Protein AF-A0A941JQ85-F1 (afdb_monomer)

pLDDT: mean 86.9, std 11.34, range [45.56, 94.88]

Organism: NCBI:txid1521640

Mean predicted aligned error: 5.45 Å

Structure (mmCIF, N/CA/C/O backbone):
data_AF-A0A941JQ85-F1
#
_entry.id   AF-A0A941JQ85-F1
#
loop_
_atom_site.group_PDB
_atom_site.id
_atom_site.type_symbol
_atom_site.label_atom_id
_atom_site.label_alt_id
_atom_site.label_comp_id
_atom_site.label_asym_id
_atom_site.label_entity_id
_atom_site.label_seq_id
_atom_site.pdbx_PDB_ins_code
_atom_site.Cartn_x
_atom_site.Cartn_y
_atom_site.Cartn_z
_atom_site.occupancy
_atom_site.B_iso_or_equiv
_atom_site.auth_seq_id
_atom_site.auth_comp_id
_atom_site.auth_asym_id
_atom_site.auth_atom_id
_atom_site.pdbx_PDB_model_num
ATOM 1 N N . MET A 1 1 ? 5.911 -5.194 33.400 1.00 45.56 1 MET A N 1
ATOM 2 C CA . MET A 1 1 ? 6.242 -6.167 32.334 1.00 45.56 1 MET A CA 1
ATOM 3 C C . MET A 1 1 ? 5.817 -5.596 30.979 1.00 45.56 1 MET A C 1
ATOM 5 O O . MET A 1 1 ? 4.839 -6.055 30.413 1.00 45.56 1 MET A O 1
ATOM 9 N N . SER A 1 2 ? 6.506 -4.564 30.473 1.00 54.97 2 SER A N 1
ATOM 10 C CA . SER A 1 2 ? 6.004 -3.770 29.326 1.00 54.97 2 SER A CA 1
ATOM 11 C C . SER A 1 2 ? 6.995 -3.642 28.160 1.00 54.97 2 SER A C 1
ATOM 13 O O . SER A 1 2 ? 6.643 -3.098 27.120 1.00 54.97 2 SER A O 1
ATOM 15 N N . HIS A 1 3 ? 8.226 -4.145 28.306 1.00 50.62 3 HIS A N 1
ATOM 16 C CA . HIS A 1 3 ? 9.286 -3.950 27.309 1.00 50.62 3 HIS A CA 1
ATOM 17 C C . HIS A 1 3 ? 9.246 -4.949 26.137 1.00 50.62 3 HIS A C 1
ATOM 19 O O . HIS A 1 3 ? 9.618 -4.579 25.028 1.00 50.62 3 HIS A O 1
ATOM 25 N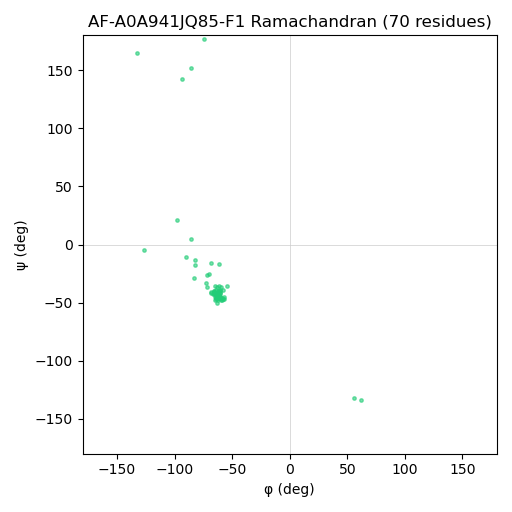 N . GLU A 1 4 ? 8.743 -6.176 26.320 1.00 54.94 4 GLU A N 1
ATOM 26 C CA . GLU A 1 4 ? 8.682 -7.170 25.229 1.00 54.94 4 GLU A CA 1
ATOM 27 C C . GLU A 1 4 ? 7.615 -6.846 24.170 1.00 54.94 4 GLU A C 1
ATOM 29 O O . GLU A 1 4 ? 7.844 -7.026 22.974 1.00 54.94 4 GLU A O 1
ATOM 34 N N . SER A 1 5 ? 6.467 -6.307 24.593 1.00 59.12 5 SER A N 1
ATOM 35 C CA . SER A 1 5 ? 5.348 -5.961 23.702 1.00 59.12 5 SER A CA 1
ATOM 36 C C . SER A 1 5 ? 5.713 -4.866 22.696 1.00 59.12 5 SER A C 1
ATOM 38 O O . SER A 1 5 ? 5.400 -4.978 21.511 1.00 59.12 5 SER A O 1
ATOM 40 N N . VAL A 1 6 ? 6.379 -3.804 23.162 1.00 61.88 6 VAL A N 1
ATOM 41 C CA . VAL A 1 6 ? 6.765 -2.659 22.320 1.00 61.88 6 VAL A CA 1
ATOM 42 C C . VAL A 1 6 ? 7.831 -3.077 21.308 1.00 61.88 6 VAL A C 1
ATOM 44 O O . VAL A 1 6 ? 7.732 -2.731 20.131 1.00 61.88 6 VAL A O 1
ATOM 47 N N . ASN A 1 7 ? 8.791 -3.899 21.744 1.00 69.44 7 ASN A N 1
ATOM 48 C CA . ASN A 1 7 ? 9.841 -4.427 20.878 1.00 69.44 7 ASN A CA 1
ATOM 49 C C . ASN A 1 7 ? 9.251 -5.299 19.751 1.00 69.44 7 ASN A C 1
ATOM 51 O O . ASN A 1 7 ? 9.632 -5.169 18.591 1.00 69.44 7 ASN A O 1
ATOM 55 N N . SER A 1 8 ? 8.244 -6.127 20.059 1.00 79.31 8 SER A N 1
ATOM 56 C CA . SER A 1 8 ? 7.565 -6.963 19.059 1.00 79.31 8 SER A CA 1
ATOM 57 C C . SER A 1 8 ? 6.782 -6.148 18.019 1.00 79.31 8 SER A C 1
ATOM 59 O O . SER A 1 8 ? 6.812 -6.471 16.831 1.00 79.31 8 SER A O 1
ATOM 61 N N . GLN A 1 9 ? 6.099 -5.074 18.429 1.00 80.62 9 GLN A N 1
ATOM 62 C CA . GLN A 1 9 ? 5.348 -4.214 17.503 1.00 80.62 9 GLN A CA 1
ATOM 63 C C . GLN A 1 9 ? 6.264 -3.421 16.567 1.00 80.62 9 GLN A C 1
ATOM 65 O O . GLN A 1 9 ? 5.994 -3.347 15.370 1.00 80.62 9 GLN A O 1
ATOM 70 N N . GLN A 1 10 ? 7.367 -2.875 17.083 1.00 85.00 10 GLN A N 1
ATOM 71 C CA . GLN A 1 10 ? 8.361 -2.181 16.259 1.00 85.00 10 GLN A CA 1
ATOM 72 C C . GLN A 1 10 ? 8.982 -3.117 15.218 1.00 85.00 10 GLN A C 1
ATOM 74 O O . GLN A 1 10 ? 9.131 -2.734 14.059 1.00 85.00 10 GLN A O 1
ATOM 79 N N . LEU A 1 11 ? 9.262 -4.364 15.600 1.00 88.88 11 LEU A N 1
ATOM 80 C CA . LEU A 1 11 ? 9.809 -5.368 14.690 1.00 88.88 11 LEU A CA 1
ATOM 81 C C . LEU A 1 11 ? 8.814 -5.738 13.578 1.00 88.88 11 LEU A C 1
ATOM 83 O O . LEU A 1 11 ? 9.200 -5.849 12.416 1.00 88.88 11 LEU A O 1
ATOM 87 N N . LYS A 1 12 ? 7.520 -5.851 13.909 1.00 87.19 12 LYS A N 1
ATOM 88 C CA . LYS A 1 12 ? 6.449 -6.070 12.920 1.00 87.19 12 LYS A CA 1
ATOM 89 C C . LYS A 1 12 ? 6.306 -4.901 11.949 1.00 87.19 12 LYS A C 1
ATOM 91 O O . LYS A 1 12 ? 6.147 -5.133 10.756 1.00 87.19 12 LYS A O 1
ATOM 96 N N . LEU A 1 13 ? 6.386 -3.663 12.435 1.00 87.56 13 LEU A N 1
ATOM 97 C CA . LEU A 1 13 ? 6.328 -2.470 11.583 1.00 87.56 13 LEU A CA 1
ATOM 98 C C . LEU A 1 13 ? 7.533 -2.393 10.638 1.00 87.56 13 LEU A C 1
ATOM 100 O O . LEU A 1 13 ? 7.362 -2.095 9.458 1.00 87.56 13 LEU A O 1
ATOM 104 N N . ALA A 1 14 ? 8.734 -2.701 11.135 1.00 89.38 14 ALA A N 1
ATOM 105 C CA . ALA A 1 14 ? 9.938 -2.752 10.312 1.00 89.38 14 ALA A CA 1
ATOM 106 C C . ALA A 1 14 ? 9.830 -3.828 9.220 1.00 89.38 14 ALA A C 1
ATOM 108 O O . ALA A 1 14 ? 10.081 -3.536 8.053 1.00 89.38 14 ALA A O 1
ATOM 109 N N . ALA A 1 15 ? 9.377 -5.034 9.578 1.00 90.88 15 ALA A N 1
ATOM 110 C CA . ALA A 1 15 ? 9.167 -6.123 8.626 1.00 90.88 15 ALA A CA 1
ATOM 111 C C . ALA A 1 15 ? 8.090 -5.789 7.579 1.00 90.88 15 ALA A C 1
ATOM 113 O O . ALA A 1 15 ? 8.279 -6.055 6.396 1.00 90.88 15 ALA A O 1
ATOM 114 N N . LEU A 1 16 ? 6.982 -5.166 7.994 1.00 91.31 16 LEU A N 1
ATOM 115 C CA . LEU A 1 16 ? 5.930 -4.707 7.085 1.00 91.31 16 LEU A CA 1
ATOM 116 C C . LEU A 1 16 ? 6.466 -3.662 6.098 1.00 91.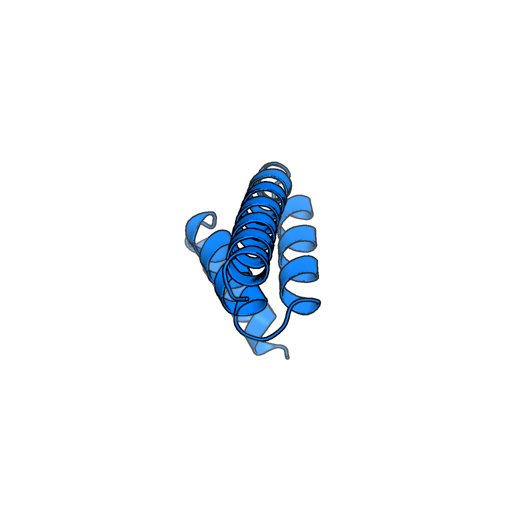31 16 LEU A C 1
ATOM 118 O O . LEU A 1 16 ? 6.207 -3.754 4.901 1.00 91.31 16 LEU A O 1
ATOM 122 N N . SER A 1 17 ? 7.222 -2.682 6.593 1.00 90.38 17 SER A N 1
ATOM 123 C CA . SER A 1 17 ? 7.824 -1.642 5.757 1.00 90.38 17 SER A CA 1
ATOM 124 C C . SER A 1 17 ? 8.788 -2.234 4.725 1.00 90.38 17 SER A C 1
ATOM 126 O O . SER A 1 17 ? 8.715 -1.891 3.545 1.00 90.38 17 SER A O 1
ATOM 128 N N . ASP A 1 18 ? 9.643 -3.171 5.144 1.00 92.12 18 ASP A N 1
ATOM 129 C CA . ASP A 1 18 ? 10.597 -3.845 4.259 1.00 92.12 18 ASP A CA 1
ATOM 130 C C . ASP A 1 18 ? 9.896 -4.709 3.198 1.00 92.12 18 ASP A C 1
ATOM 132 O O . ASP A 1 18 ? 10.245 -4.655 2.015 1.00 92.12 18 ASP A O 1
ATOM 136 N N . ALA A 1 19 ? 8.839 -5.431 3.588 1.00 92.31 19 ALA A N 1
ATOM 137 C CA . ALA A 1 19 ? 8.021 -6.222 2.673 1.00 92.31 19 ALA A CA 1
ATOM 138 C C . ALA A 1 19 ? 7.317 -5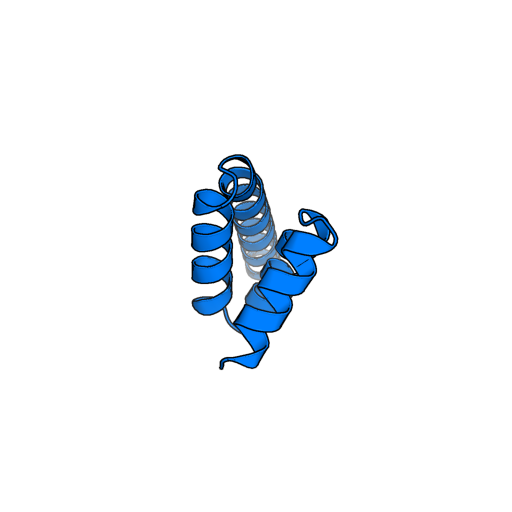.345 1.627 1.00 92.31 19 ALA A C 1
ATOM 140 O O . ALA A 1 19 ? 7.354 -5.661 0.438 1.00 92.31 19 ALA A O 1
ATOM 141 N N . LEU A 1 20 ? 6.718 -4.224 2.043 1.00 93.25 20 LEU A N 1
ATOM 142 C CA . LEU A 1 20 ? 6.064 -3.281 1.132 1.00 93.25 20 LEU A CA 1
ATOM 143 C C . LEU A 1 20 ? 7.074 -2.624 0.189 1.00 93.25 20 LEU A C 1
ATOM 145 O O . LEU A 1 20 ? 6.846 -2.583 -1.015 1.00 93.25 20 LEU A O 1
ATOM 149 N N . CYS A 1 21 ? 8.216 -2.171 0.707 1.00 90.81 21 CYS A N 1
ATOM 150 C CA . CYS A 1 21 ? 9.282 -1.589 -0.107 1.00 90.81 21 CYS A CA 1
ATOM 151 C C . CYS A 1 21 ? 9.814 -2.594 -1.140 1.00 90.81 21 CYS A C 1
ATOM 153 O O . CYS A 1 21 ? 10.015 -2.254 -2.305 1.00 90.81 21 CYS A O 1
ATOM 155 N N . SER A 1 22 ? 9.993 -3.852 -0.734 1.00 92.19 22 SER A N 1
ATOM 156 C CA . SER A 1 22 ? 10.415 -4.927 -1.629 1.00 92.19 22 SER A CA 1
ATOM 157 C C . SER A 1 22 ? 9.358 -5.246 -2.682 1.00 92.19 22 SER A C 1
ATOM 159 O O . SER A 1 22 ? 9.709 -5.376 -3.851 1.00 92.19 22 SER A O 1
ATOM 161 N N . ALA A 1 23 ? 8.076 -5.299 -2.306 1.00 91.81 23 ALA A N 1
ATOM 162 C CA . ALA A 1 23 ? 6.978 -5.495 -3.248 1.00 91.81 23 ALA A CA 1
ATOM 163 C C . ALA A 1 23 ? 6.957 -4.383 -4.306 1.00 91.81 23 ALA A C 1
ATOM 165 O O . ALA A 1 23 ? 6.926 -4.676 -5.495 1.00 91.81 23 ALA A O 1
ATOM 166 N N . MET A 1 24 ? 7.093 -3.116 -3.906 1.00 89.75 24 MET A N 1
ATOM 167 C CA . MET A 1 24 ? 7.040 -1.967 -4.820 1.00 89.75 24 MET A CA 1
ATOM 168 C C . MET A 1 24 ? 8.136 -1.959 -5.906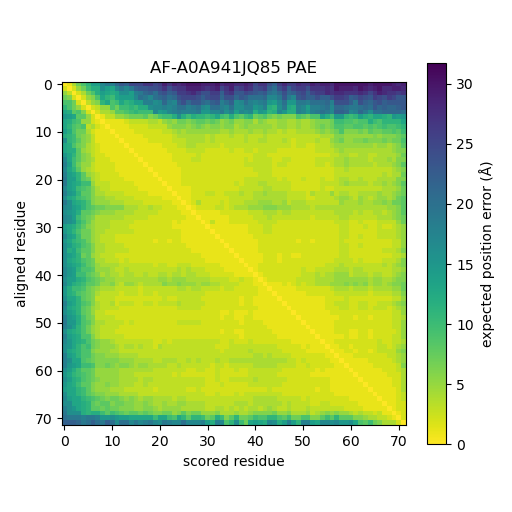 1.00 89.75 24 MET A C 1
ATOM 170 O O . MET A 1 24 ? 7.974 -1.289 -6.924 1.00 89.75 24 MET A O 1
ATOM 174 N N . LYS A 1 25 ? 9.215 -2.743 -5.761 1.00 90.62 25 LYS A N 1
ATOM 175 C CA . LYS A 1 25 ? 10.255 -2.899 -6.801 1.00 90.62 25 LYS A CA 1
ATOM 176 C C . LYS A 1 25 ? 9.770 -3.648 -8.047 1.00 90.62 25 LYS A C 1
ATOM 178 O O . LYS A 1 25 ? 10.426 -3.576 -9.082 1.00 90.62 25 LYS A O 1
ATOM 183 N N . TYR A 1 26 ? 8.638 -4.344 -7.962 1.00 90.19 26 TYR A N 1
ATOM 184 C CA . TYR A 1 26 ? 8.082 -5.167 -9.041 1.00 90.19 26 TYR A CA 1
ATOM 185 C C . TYR A 1 26 ? 6.983 -4.453 -9.851 1.00 90.19 26 TYR A C 1
ATOM 187 O O . TYR A 1 26 ? 6.165 -5.104 -10.498 1.00 90.19 26 TYR A O 1
ATOM 195 N N . GLY A 1 27 ? 6.932 -3.116 -9.823 1.00 88.44 27 GLY A N 1
ATOM 196 C CA . GLY A 1 27 ? 5.987 -2.338 -10.634 1.00 88.44 27 GLY A CA 1
ATOM 197 C C . GLY A 1 27 ? 4.521 -2.631 -10.292 1.00 88.44 27 GLY A C 1
ATOM 198 O O . GLY A 1 27 ? 4.157 -2.669 -9.117 1.00 88.44 27 GLY A O 1
ATOM 199 N N . ASP A 1 28 ? 3.672 -2.838 -11.306 1.00 88.75 28 ASP A N 1
ATOM 200 C CA . ASP A 1 28 ? 2.225 -3.043 -11.117 1.00 88.75 28 ASP A CA 1
ATOM 201 C C . ASP A 1 28 ? 1.890 -4.340 -10.343 1.00 88.75 28 ASP A C 1
ATOM 203 O O . ASP A 1 28 ? 0.972 -4.340 -9.521 1.00 88.75 28 ASP A O 1
ATOM 207 N N . GLU A 1 29 ? 2.646 -5.431 -10.534 1.00 91.25 29 GLU A N 1
ATOM 208 C CA . GLU A 1 29 ? 2.474 -6.666 -9.742 1.00 91.25 29 GLU A CA 1
ATOM 209 C C . GLU A 1 29 ? 2.828 -6.426 -8.271 1.00 91.25 29 GLU A C 1
ATOM 211 O O . GLU A 1 29 ? 2.113 -6.841 -7.356 1.00 91.25 29 GLU A O 1
ATOM 216 N N . GLY A 1 30 ? 3.910 -5.679 -8.059 1.00 93.19 30 GLY A N 1
ATOM 217 C CA . GLY A 1 30 ? 4.344 -5.208 -6.754 1.00 93.19 30 GLY A CA 1
ATOM 218 C C . GLY A 1 30 ? 3.290 -4.379 -6.033 1.00 93.19 30 GLY A C 1
ATOM 219 O O . GLY A 1 30 ? 2.977 -4.622 -4.865 1.00 93.19 30 GLY A O 1
ATOM 220 N N . PHE A 1 31 ? 2.690 -3.438 -6.758 1.00 92.12 31 PHE A N 1
ATOM 221 C CA . PHE A 1 31 ? 1.591 -2.619 -6.269 1.00 92.12 31 PHE A CA 1
ATOM 222 C C . PHE A 1 31 ? 0.373 -3.469 -5.885 1.00 92.12 31 PHE A C 1
ATOM 224 O O . PHE A 1 31 ? -0.177 -3.284 -4.800 1.00 92.12 31 PHE A O 1
ATOM 231 N N . ALA A 1 32 ? -0.015 -4.452 -6.705 1.00 92.44 32 ALA A N 1
ATOM 232 C CA . ALA A 1 32 ? -1.128 -5.350 -6.388 1.00 92.44 32 ALA A CA 1
ATOM 233 C C . ALA A 1 32 ? -0.882 -6.159 -5.098 1.00 92.44 32 ALA A C 1
ATOM 235 O O . ALA A 1 32 ? -1.790 -6.324 -4.278 1.00 92.44 32 ALA A O 1
ATOM 236 N N . ILE A 1 33 ? 0.353 -6.624 -4.881 1.00 94.06 33 ILE A N 1
ATOM 237 C CA . ILE A 1 33 ? 0.757 -7.306 -3.643 1.00 94.06 33 ILE A CA 1
ATOM 238 C C . ILE A 1 33 ? 0.682 -6.349 -2.450 1.00 94.06 33 ILE A C 1
ATOM 240 O O . ILE A 1 33 ? 0.099 -6.696 -1.423 1.00 94.06 33 ILE A O 1
ATOM 244 N N . ALA A 1 34 ? 1.227 -5.138 -2.584 1.00 93.94 34 ALA A N 1
ATOM 245 C CA . ALA A 1 34 ? 1.221 -4.131 -1.528 1.00 93.94 34 ALA A CA 1
ATOM 246 C C . ALA A 1 34 ? -0.207 -3.739 -1.113 1.00 93.94 34 ALA A C 1
ATOM 248 O O . ALA A 1 34 ? -0.523 -3.652 0.074 1.00 93.94 34 ALA A O 1
ATOM 249 N N . VAL A 1 35 ? -1.098 -3.589 -2.091 1.00 92.88 35 VAL A N 1
ATOM 250 C CA . VAL A 1 35 ? -2.521 -3.345 -1.862 1.00 92.88 35 VAL A CA 1
ATOM 251 C C . VAL A 1 35 ? -3.175 -4.530 -1.145 1.00 92.88 35 VAL A C 1
ATOM 253 O O . VAL A 1 35 ? -3.869 -4.327 -0.154 1.00 92.88 35 VAL A O 1
ATOM 256 N N . ARG A 1 36 ? -2.903 -5.776 -1.551 1.00 92.94 36 ARG A N 1
ATOM 257 C CA . ARG A 1 36 ? -3.426 -6.964 -0.851 1.00 92.94 36 ARG A CA 1
ATOM 258 C C . ARG A 1 36 ? -2.936 -7.056 0.601 1.00 92.94 36 ARG A C 1
ATOM 260 O O . ARG A 1 36 ? -3.695 -7.481 1.469 1.00 92.94 36 ARG A O 1
ATOM 267 N N . ILE A 1 37 ? -1.698 -6.646 0.884 1.00 92.00 37 ILE A N 1
ATOM 268 C CA . ILE A 1 37 ? -1.185 -6.532 2.259 1.00 92.00 37 ILE A CA 1
ATOM 269 C C . ILE A 1 37 ? -1.994 -5.484 3.029 1.00 92.00 37 ILE A C 1
ATOM 271 O O . ILE A 1 37 ? -2.513 -5.783 4.101 1.00 92.00 37 ILE A O 1
ATOM 275 N N . LEU A 1 38 ? -2.170 -4.288 2.460 1.00 92.94 38 LEU A N 1
ATOM 276 C CA . LEU A 1 38 ? -2.958 -3.212 3.067 1.00 92.94 38 LEU A CA 1
ATOM 277 C C . LEU A 1 38 ? -4.388 -3.651 3.427 1.00 92.94 38 LEU A C 1
ATOM 279 O O . LEU A 1 38 ? -4.931 -3.197 4.432 1.00 92.94 38 LEU A O 1
ATOM 283 N N . GLU A 1 39 ? -5.003 -4.515 2.623 1.00 92.12 39 GLU A N 1
ATOM 284 C CA . GLU A 1 39 ? -6.354 -5.025 2.875 1.00 92.12 39 GLU A CA 1
ATOM 285 C C . GLU A 1 39 ? -6.460 -6.028 4.016 1.00 92.12 39 GLU A C 1
ATOM 287 O O . GLU A 1 39 ? -7.498 -6.086 4.673 1.00 92.12 39 GLU A O 1
ATOM 292 N N . ASN A 1 40 ? -5.418 -6.830 4.219 1.00 92.31 40 ASN A N 1
ATOM 293 C CA . ASN A 1 40 ? -5.391 -7.843 5.269 1.00 92.31 40 ASN A CA 1
ATOM 294 C C . ASN A 1 40 ? -5.007 -7.253 6.632 1.00 92.31 40 ASN A C 1
ATOM 296 O O . ASN A 1 40 ? -5.270 -7.867 7.665 1.00 92.31 40 ASN A O 1
ATOM 300 N N . GLU A 1 41 ? -4.409 -6.062 6.646 1.00 91.44 41 GLU A N 1
ATOM 301 C CA . GLU A 1 41 ? -4.047 -5.358 7.870 1.00 91.44 41 GLU A CA 1
ATOM 302 C C . GLU A 1 41 ? -5.208 -4.527 8.432 1.00 91.44 41 GLU A C 1
ATOM 304 O O . GLU A 1 41 ? -6.067 -4.008 7.716 1.00 91.44 41 GLU A O 1
ATOM 309 N N . THR A 1 42 ? -5.210 -4.330 9.753 1.00 90.12 42 THR A N 1
ATOM 310 C CA . THR A 1 42 ? -6.202 -3.494 10.448 1.00 90.12 42 THR A CA 1
ATOM 311 C C . THR A 1 42 ? -5.539 -2.524 11.427 1.00 90.12 42 THR A C 1
ATOM 313 O O . THR A 1 42 ? -4.354 -2.636 11.751 1.00 90.12 42 THR A O 1
ATOM 316 N N . GLY A 1 43 ? -6.293 -1.514 11.873 1.00 89.88 43 GLY A N 1
ATOM 317 C CA . GLY A 1 43 ? -5.830 -0.539 12.863 1.00 89.88 43 GLY A CA 1
ATOM 318 C C . GLY A 1 43 ? -4.537 0.178 12.458 1.00 89.88 43 GLY A C 1
ATOM 319 O O . GLY A 1 43 ? -4.400 0.658 11.333 1.00 89.88 43 GLY A O 1
ATOM 320 N N . GLN A 1 44 ? -3.580 0.249 13.387 1.00 89.25 44 GLN A N 1
ATOM 321 C CA . GLN A 1 44 ? -2.311 0.956 13.189 1.00 89.25 44 GLN A CA 1
ATOM 322 C C . GLN A 1 44 ? -1.456 0.349 12.067 1.00 89.25 44 GLN A C 1
ATOM 324 O O . GLN A 1 44 ? -0.845 1.099 11.311 1.00 89.25 44 GLN A O 1
ATOM 329 N N . MET A 1 45 ? -1.457 -0.979 11.909 1.00 89.56 45 MET A N 1
ATOM 330 C CA . MET A 1 45 ? -0.689 -1.648 10.850 1.00 89.56 45 MET A CA 1
ATOM 331 C C . MET A 1 45 ? -1.200 -1.259 9.462 1.00 89.56 45 MET A C 1
ATOM 333 O O . MET A 1 45 ? -0.402 -0.968 8.575 1.00 89.56 45 MET A O 1
ATOM 337 N N . ARG A 1 46 ? -2.525 -1.140 9.297 1.00 92.88 46 ARG A N 1
ATOM 338 C CA . ARG A 1 46 ? -3.139 -0.660 8.050 1.00 92.88 46 ARG A CA 1
ATOM 339 C C . ARG A 1 46 ? -2.730 0.775 7.728 1.00 92.88 46 ARG A C 1
ATOM 341 O O . ARG A 1 46 ? -2.402 1.078 6.585 1.00 92.88 46 ARG A O 1
ATOM 348 N N . LEU A 1 47 ? -2.725 1.657 8.729 1.00 91.88 47 LEU A N 1
ATOM 349 C CA . LEU A 1 47 ? -2.303 3.051 8.552 1.00 91.88 47 LEU A CA 1
ATOM 350 C C . LEU A 1 47 ? -0.825 3.146 8.161 1.00 91.88 47 LEU A C 1
ATOM 352 O O . LEU A 1 47 ? -0.479 3.908 7.260 1.00 91.88 47 LEU A O 1
ATOM 356 N N . THR A 1 48 ? 0.039 2.348 8.793 1.00 91.06 48 THR A N 1
ATOM 357 C CA . THR A 1 48 ? 1.454 2.279 8.420 1.00 91.06 48 THR A CA 1
ATOM 358 C C . THR A 1 48 ? 1.632 1.729 7.010 1.00 91.06 48 THR A C 1
ATOM 360 O O . THR A 1 48 ? 2.361 2.336 6.232 1.00 91.06 48 THR A O 1
ATOM 363 N N . ALA A 1 49 ? 0.943 0.642 6.650 1.00 93.06 49 ALA A N 1
ATOM 364 C CA . ALA A 1 49 ? 0.997 0.089 5.301 1.00 93.06 49 ALA A CA 1
ATOM 365 C C . ALA A 1 49 ? 0.584 1.132 4.257 1.00 93.06 49 ALA A C 1
ATOM 367 O O . ALA A 1 49 ? 1.309 1.355 3.291 1.00 93.06 49 ALA A O 1
ATOM 368 N N . TYR A 1 50 ? -0.527 1.836 4.494 1.00 94.75 50 TYR A N 1
ATOM 369 C CA . TYR A 1 50 ? -0.992 2.904 3.613 1.00 94.75 50 TYR A CA 1
ATOM 370 C C . TYR A 1 50 ? 0.060 4.004 3.472 1.00 94.75 50 TYR A C 1
ATOM 372 O O . TYR A 1 50 ? 0.373 4.411 2.358 1.00 94.75 50 TYR A O 1
ATOM 380 N N . HIS A 1 51 ? 0.632 4.460 4.589 1.00 94.06 51 HIS A N 1
ATOM 381 C CA . HIS A 1 51 ? 1.646 5.507 4.580 1.00 94.06 51 HIS A CA 1
ATOM 382 C C . HIS A 1 51 ? 2.893 5.091 3.790 1.00 94.06 51 HIS A C 1
ATOM 384 O O . HIS A 1 51 ? 3.367 5.862 2.959 1.00 94.06 51 HIS A O 1
ATOM 390 N N . VAL A 1 52 ? 3.395 3.870 4.001 1.00 92.62 52 VAL A N 1
ATOM 391 C CA . VAL A 1 52 ? 4.566 3.347 3.280 1.00 92.62 52 VAL A CA 1
ATOM 392 C C . VAL A 1 52 ? 4.280 3.247 1.784 1.00 92.62 52 VAL A C 1
ATOM 394 O O . VAL A 1 52 ? 5.073 3.739 0.986 1.00 92.62 52 VAL A O 1
ATOM 397 N N . ILE A 1 53 ? 3.134 2.677 1.399 1.00 93.69 53 ILE A N 1
ATOM 398 C CA . ILE A 1 53 ? 2.728 2.575 -0.008 1.00 93.69 53 ILE A CA 1
ATOM 39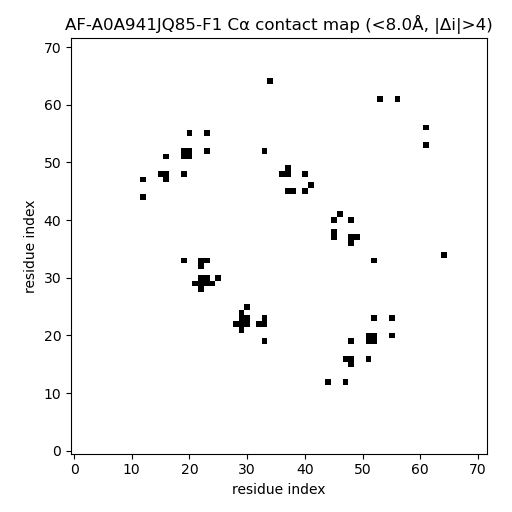9 C C . ILE A 1 53 ? 2.624 3.974 -0.629 1.00 93.69 53 ILE A C 1
ATOM 401 O O . ILE A 1 53 ? 3.194 4.220 -1.685 1.00 93.69 53 ILE A O 1
ATOM 405 N N . TRP A 1 54 ? 1.961 4.915 0.046 1.00 94.88 54 TRP A N 1
ATOM 406 C CA . TRP A 1 54 ? 1.763 6.281 -0.442 1.00 94.88 54 TRP A CA 1
ATOM 407 C C . TRP A 1 54 ? 3.074 7.022 -0.731 1.00 94.88 54 TRP A C 1
ATOM 409 O O . TRP A 1 54 ? 3.157 7.754 -1.715 1.00 94.88 54 TRP A O 1
ATOM 419 N N . GLN A 1 55 ? 4.096 6.841 0.112 1.00 93.25 55 GLN A N 1
ATOM 420 C CA . GLN A 1 55 ? 5.411 7.472 -0.066 1.00 93.25 55 GLN A CA 1
ATOM 421 C C . GLN A 1 55 ? 6.194 6.905 -1.259 1.00 93.25 55 GLN A C 1
ATOM 423 O O . GLN A 1 55 ? 7.049 7.595 -1.804 1.00 93.25 55 GLN A O 1
ATOM 428 N N . GLN A 1 56 ? 5.911 5.664 -1.661 1.00 89.75 56 GLN A N 1
ATOM 429 C CA . GLN A 1 56 ? 6.597 4.986 -2.767 1.00 89.75 56 GLN A CA 1
ATOM 430 C C . GLN A 1 56 ? 5.928 5.224 -4.128 1.00 89.75 56 GLN A C 1
ATOM 432 O O . GLN A 1 56 ? 6.489 4.865 -5.160 1.00 89.75 56 GLN A O 1
ATOM 437 N N . LEU A 1 57 ? 4.724 5.797 -4.145 1.00 91.44 57 LEU A N 1
ATOM 438 C CA . LEU A 1 57 ? 3.960 6.032 -5.365 1.00 91.44 57 LEU A CA 1
ATOM 439 C C . LEU A 1 57 ? 4.206 7.433 -5.923 1.00 91.44 57 LEU A C 1
ATOM 441 O O . LEU A 1 57 ? 4.266 8.425 -5.193 1.00 91.44 57 LEU A O 1
ATOM 445 N N . ASP A 1 58 ? 4.253 7.514 -7.247 1.00 91.38 58 ASP A N 1
ATOM 446 C CA . ASP A 1 58 ? 4.099 8.765 -7.977 1.00 91.38 58 ASP A CA 1
ATOM 447 C C . ASP A 1 58 ? 2.625 9.219 -7.980 1.00 91.38 58 ASP A C 1
ATOM 449 O O . ASP A 1 58 ? 1.733 8.543 -7.463 1.00 91.38 58 ASP A O 1
ATOM 453 N N . GLU A 1 59 ? 2.338 10.387 -8.555 1.00 93.00 59 GLU A N 1
ATOM 454 C CA . GLU A 1 59 ? 0.972 10.931 -8.576 1.00 93.00 59 GLU A CA 1
ATOM 455 C C . GLU A 1 59 ? -0.027 10.001 -9.286 1.00 93.00 59 GLU A C 1
ATOM 457 O O . GLU A 1 59 ? -1.156 9.830 -8.822 1.00 93.00 59 GLU A O 1
ATOM 462 N N . THR A 1 60 ? 0.399 9.327 -10.357 1.00 90.69 60 THR A N 1
ATOM 463 C CA . THR A 1 60 ? -0.424 8.328 -11.056 1.00 90.69 60 THR A CA 1
ATOM 464 C C . THR A 1 60 ? -0.734 7.137 -10.151 1.00 90.69 60 THR A C 1
ATOM 466 O O . THR A 1 60 ? -1.884 6.709 -10.046 1.00 90.69 60 THR A O 1
ATOM 469 N N . GLY A 1 61 ? 0.275 6.608 -9.461 1.00 91.06 61 GLY A N 1
ATOM 470 C CA . GLY A 1 61 ? 0.135 5.520 -8.506 1.00 91.06 61 GLY A CA 1
ATOM 471 C C . GLY A 1 61 ? -0.763 5.881 -7.323 1.00 91.06 61 GLY A C 1
ATOM 472 O O . GLY A 1 61 ? -1.613 5.083 -6.929 1.00 91.06 61 GLY A O 1
ATOM 473 N N . LYS A 1 62 ? -0.656 7.105 -6.799 1.00 94.25 62 LYS A N 1
ATOM 474 C CA . LYS A 1 62 ? -1.547 7.614 -5.745 1.00 94.25 62 LYS A CA 1
ATOM 475 C C . LYS A 1 62 ? -2.996 7.671 -6.212 1.00 94.25 62 LYS A C 1
ATOM 477 O O . LYS A 1 62 ? -3.879 7.237 -5.480 1.00 94.25 62 LYS A O 1
ATOM 482 N N . GLN A 1 63 ? -3.251 8.137 -7.436 1.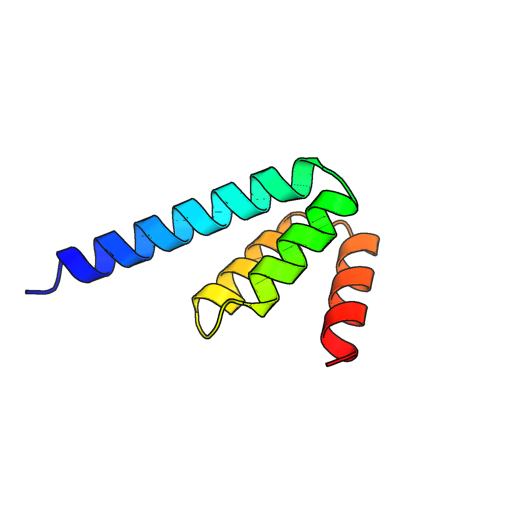00 94.00 63 GLN A N 1
ATOM 483 C CA . GLN A 1 63 ? -4.596 8.119 -8.023 1.00 94.00 63 GLN A CA 1
ATOM 484 C C . GLN A 1 63 ? -5.134 6.688 -8.151 1.00 94.00 63 GLN A C 1
ATOM 486 O O . GLN A 1 63 ? -6.269 6.434 -7.750 1.00 94.00 63 GLN A O 1
ATOM 491 N N . LYS A 1 64 ? -4.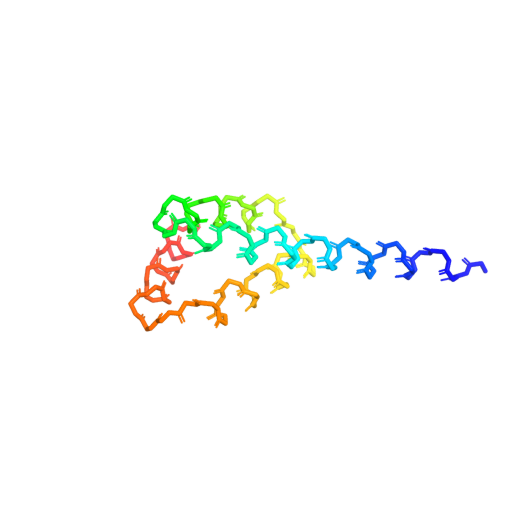313 5.734 -8.621 1.00 91.25 64 LYS A N 1
ATOM 492 C CA . LYS A 1 64 ? -4.679 4.305 -8.655 1.00 91.25 64 LYS A CA 1
ATOM 493 C C . LYS A 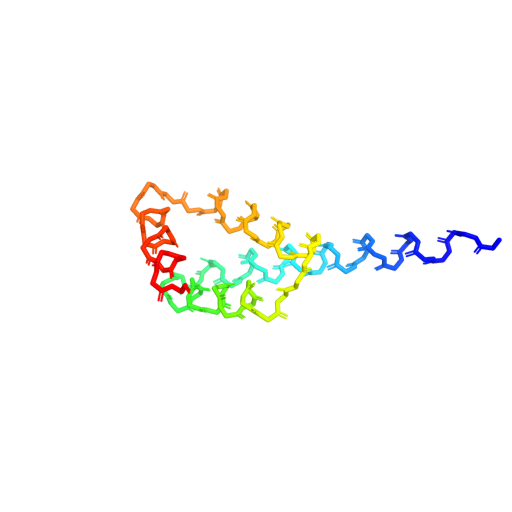1 64 ? -5.038 3.785 -7.257 1.00 91.25 64 LYS A C 1
ATOM 495 O O . LYS A 1 64 ? -6.057 3.120 -7.098 1.00 91.25 64 LYS A O 1
ATOM 500 N N . LEU A 1 65 ? -4.241 4.114 -6.238 1.00 92.12 65 LEU A N 1
ATOM 501 C CA . LEU A 1 65 ? -4.502 3.709 -4.855 1.00 92.12 65 LEU A CA 1
ATOM 502 C C . LEU A 1 65 ? -5.789 4.333 -4.298 1.00 92.12 65 LEU A C 1
ATOM 504 O O . LEU A 1 65 ? -6.561 3.646 -3.637 1.00 92.12 65 LEU A O 1
ATOM 508 N N . LEU A 1 66 ? -6.054 5.611 -4.571 1.00 92.44 66 LEU A N 1
ATOM 509 C CA . LEU A 1 66 ? -7.291 6.269 -4.143 1.00 92.44 66 LEU A CA 1
ATOM 510 C C . LEU A 1 66 ? -8.523 5.672 -4.826 1.00 92.44 66 LEU A C 1
ATOM 512 O O . LEU A 1 66 ? -9.523 5.439 -4.155 1.00 92.44 66 LEU A O 1
ATOM 516 N N . GLN A 1 67 ? -8.445 5.392 -6.130 1.00 90.62 67 GLN A N 1
ATOM 517 C CA . GLN A 1 67 ? -9.510 4.695 -6.856 1.00 90.62 67 GLN A CA 1
ATOM 518 C C . GLN A 1 67 ? -9.760 3.303 -6.284 1.00 90.62 67 GLN A C 1
ATOM 520 O O . GLN A 1 67 ? -10.903 2.885 -6.145 1.00 90.62 67 GLN A O 1
ATOM 525 N N . TYR A 1 68 ? -8.693 2.596 -5.921 1.00 87.19 68 TYR A N 1
ATOM 526 C CA . TYR A 1 68 ? -8.809 1.302 -5.272 1.00 87.19 68 TYR A CA 1
ATOM 527 C C . TYR A 1 68 ? -9.551 1.400 -3.932 1.00 87.19 68 TYR A C 1
ATOM 529 O O . TYR A 1 68 ? -10.455 0.620 -3.649 1.00 87.19 68 TYR A O 1
ATOM 537 N N . LEU A 1 69 ? -9.186 2.384 -3.108 1.00 86.44 69 LEU A N 1
ATOM 538 C CA . LEU A 1 69 ? -9.776 2.580 -1.785 1.00 86.44 69 LEU A CA 1
ATOM 539 C C . LEU A 1 69 ? -11.212 3.110 -1.826 1.00 86.44 69 LEU A C 1
ATOM 541 O O . LEU A 1 69 ? -11.948 2.866 -0.879 1.00 86.44 69 LEU A O 1
ATOM 545 N N . SER A 1 70 ? -11.611 3.821 -2.883 1.00 85.44 70 SER A N 1
ATOM 546 C CA . SER A 1 70 ? -12.974 4.345 -3.039 1.00 85.44 70 SER A CA 1
ATOM 547 C C . SER A 1 70 ? -13.977 3.320 -3.575 1.00 85.44 70 SER A C 1
ATOM 549 O O . SER A 1 70 ? -15.180 3.558 -3.509 1.00 85.44 70 SER A O 1
ATOM 551 N N . GLN A 1 71 ? -13.502 2.188 -4.103 1.00 75.62 71 GLN A N 1
ATOM 552 C CA . GLN A 1 71 ? -14.337 1.080 -4.586 1.00 75.62 71 GLN A CA 1
ATOM 553 C C . GLN A 1 71 ? -14.734 0.082 -3.480 1.00 75.62 71 GLN A C 1
ATOM 555 O O . GLN A 1 71 ? -15.365 -0.935 -3.775 1.00 75.62 71 GLN A O 1
ATOM 560 N N . ARG A 1 72 ? -14.377 0.354 -2.222 1.00 58.47 72 ARG A N 1
ATOM 561 C CA . ARG A 1 72 ? -14.740 -0.434 -1.036 1.00 58.47 72 ARG A CA 1
ATOM 562 C C . ARG A 1 72 ? -15.534 0.399 -0.042 1.00 58.47 72 ARG A C 1
ATOM 564 O O . ARG A 1 72 ? -16.375 -0.217 0.646 1.00 58.47 72 ARG A O 1
#

Foldseek 3Di:
DPPVVVVVVVVVLVVLLVQLVVLPVVPPRSLVVLVVLLVVDDDPSNVSSVVSQCVSDDPVSVVVVVVVVVVD

Secondary structure (DSSP, 8-state):
--HHHHHHHHHHHHHHHHHHHHHHTTHHHHHHHHHHHHHH--HHHHHHHHHHHHHH--HHHHHHHHHHHHT-

Sequence (72 aa):
MSHESVNSQQLKLAALSDALCSAMKYGDEGFAIAVRILENETGQMRLTAYHVIWQQLDETGKQKLLQYLSQR

Solvent-accessible surface area (backbone atoms only — not comparable to full-atom values): 4083 Å² total; per-residue (Å²): 144,68,68,68,63,56,53,52,51,53,51,50,52,52,52,50,50,52,52,40,59,58,30,51,74,54,50,72,65,11,45,53,51,40,50,54,53,37,69,76,40,60,74,71,58,21,54,50,44,48,53,56,53,55,74,76,40,54,73,68,50,44,52,53,51,51,55,5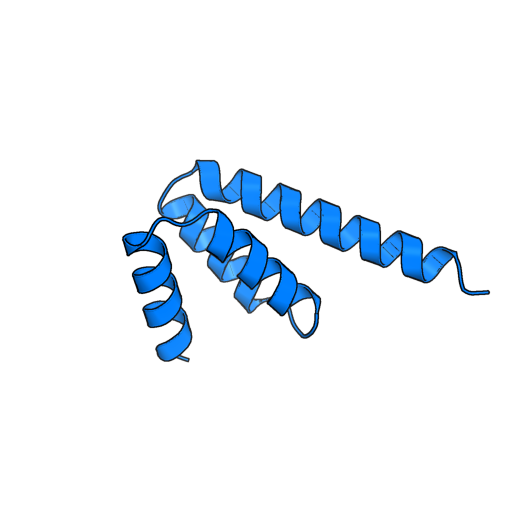8,62,70,76,109

Radius of gyration: 13.24 Å; Cα contacts (8 Å, |Δi|>4): 38; chains: 1; bounding box: 25×19×44 Å